Protein AF-A0A0F2C6H3-F1 (afdb_monomer)

Solvent-accessible surface area (backbone atoms only — not comparable to full-atom values): 4871 Å² total; per-residue (Å²): 130,88,57,68,69,57,59,49,43,70,30,76,68,32,44,51,51,49,54,50,52,50,51,52,47,54,52,51,44,55,51,48,52,53,49,44,52,54,49,50,50,54,62,71,74,51,83,62,80,49,71,70,50,42,52,48,50,53,54,52,51,53,49,44,53,50,48,51,53,52,42,54,51,46,52,52,50,49,52,53,55,50,58,62,76,75,109

pLDDT: mean 74.67, std 10.34, range [40.81, 87.31]

Radius of gyration: 19.32 Å; Cα contacts (8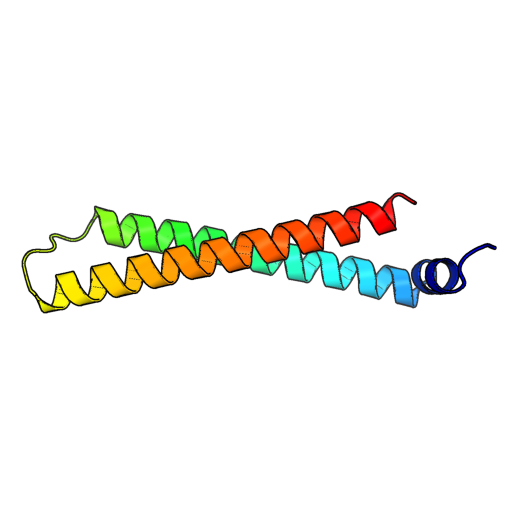 Å, |Δi|>4): 32; chains: 1; bounding box: 45×15×57 Å

Sequence (87 aa):
MYSFTQAEAFSPDGLSAWFSARQEIDAAIGALESAGVALMRLVDDSDWQSDGVRALHEQLRQFQSRAGVELGSLQARESEVEAVGVA

Mean predicted aligned error: 10.37 Å

Secondary structure (DSSP, 8-state):
---HHHHHHTSHHHHHHHHHHHHHHHHHHHHHHHHHHHHHHHHHHS---SHHHHHHHHHHHHHHHHHHHHHHHHHHHHHHHHHHHT-

Nearest PDB structures (foldseek):
  6dma-assembly4_G  TM=9.253E-01  e=1.355E+00  synthetic construct
  2gl2-assembly2_B  TM=6.890E-01  e=3.335E+00  Fusobacterium nucleatum
  2gl2-assembly1_A  TM=6.890E-01  e=3.542E+00  Fusobacterium nucleatum
  6dkm-assembly1_B  TM=6.661E-01  e=6.459E+00  synthetic construct
  4bay-assembly1_A  TM=7.659E-01  e=9.835E+00  Homo sapiens

Foldseek 3Di:
DPDVVLVCCPDPVNVVVLVVLLVVLVVLLVVLVVLLVVLVCVLPVDPCPDPVSVVVSVVSVVVSVVSVVVNVVSVVVNVVSVVSVVD

Structure (mmCIF, N/CA/C/O backbone):
data_AF-A0A0F2C6H3-F1
#
_entry.id   AF-A0A0F2C6H3-F1
#
loop_
_atom_site.group_PDB
_atom_site.id
_atom_site.type_symbol
_atom_site.label_atom_id
_atom_site.label_alt_id
_atom_site.label_comp_id
_atom_site.label_asym_id
_atom_site.label_entity_id
_atom_site.label_seq_id
_atom_site.pdbx_PDB_ins_code
_atom_site.Cartn_x
_atom_site.Cartn_y
_atom_site.Cartn_z
_atom_site.occupancy
_atom_site.B_iso_or_equiv
_atom_site.auth_seq_id
_atom_site.auth_comp_id
_atom_site.auth_asym_id
_atom_site.auth_atom_id
_atom_site.pdbx_PDB_model_num
ATOM 1 N N . MET A 1 1 ? 11.724 -2.108 -36.881 1.00 40.81 1 MET A N 1
ATOM 2 C CA . MET A 1 1 ? 12.406 -0.886 -36.408 1.00 40.81 1 MET A CA 1
ATOM 3 C C . MET A 1 1 ? 12.784 -1.141 -34.964 1.00 40.81 1 MET A C 1
ATOM 5 O O . MET A 1 1 ? 11.880 -1.380 -34.178 1.00 40.81 1 MET A O 1
ATOM 9 N N . TYR A 1 2 ? 14.079 -1.201 -34.643 1.00 45.16 2 TYR A N 1
ATOM 10 C CA . TYR A 1 2 ? 14.526 -1.258 -33.248 1.00 45.16 2 TYR A CA 1
ATOM 11 C C . TYR A 1 2 ? 14.112 0.046 -32.562 1.00 45.16 2 TYR A C 1
ATOM 13 O O . TYR A 1 2 ? 14.339 1.127 -33.107 1.00 45.16 2 TYR A O 1
ATOM 21 N N . SER A 1 3 ? 13.404 -0.074 -31.441 1.00 46.25 3 SER A N 1
ATOM 22 C CA . SER A 1 3 ? 12.767 1.054 -30.770 1.00 46.25 3 SER A CA 1
ATOM 23 C C . SER A 1 3 ? 13.815 1.867 -30.017 1.00 46.25 3 SER A C 1
ATOM 25 O O . SER A 1 3 ? 14.502 1.339 -29.148 1.00 46.25 3 SER A O 1
ATOM 27 N N . PHE A 1 4 ? 13.936 3.156 -30.335 1.00 53.25 4 PHE A N 1
ATOM 28 C CA . PHE A 1 4 ? 14.851 4.084 -29.658 1.00 53.25 4 PHE A CA 1
ATOM 29 C C . PHE A 1 4 ? 14.616 4.144 -28.138 1.00 53.25 4 PHE A C 1
ATOM 31 O O . PHE A 1 4 ? 15.566 4.308 -27.381 1.00 53.25 4 PHE A O 1
ATOM 38 N N . THR A 1 5 ? 13.385 3.886 -27.687 1.00 56.16 5 THR A N 1
ATOM 39 C CA . THR A 1 5 ? 13.035 3.748 -26.264 1.00 56.16 5 THR A CA 1
ATOM 40 C C . THR A 1 5 ? 13.711 2.562 -25.574 1.00 56.16 5 THR A C 1
ATOM 42 O O . THR A 1 5 ? 14.014 2.636 -24.390 1.00 56.16 5 THR A O 1
ATOM 45 N N . GLN A 1 6 ? 13.992 1.479 -26.301 1.00 53.53 6 GLN A N 1
ATOM 46 C CA . GLN A 1 6 ? 14.687 0.312 -25.755 1.00 53.53 6 GLN A CA 1
ATOM 47 C C . GLN A 1 6 ? 16.191 0.603 -25.614 1.00 53.53 6 GLN A C 1
ATOM 49 O O . GLN A 1 6 ? 16.806 0.235 -24.621 1.00 53.53 6 GLN A O 1
ATOM 54 N N . ALA A 1 7 ? 16.771 1.361 -26.552 1.00 54.38 7 ALA A N 1
ATOM 55 C CA . ALA A 1 7 ? 18.160 1.816 -26.461 1.00 54.38 7 ALA A CA 1
ATOM 56 C C . ALA A 1 7 ? 18.394 2.820 -25.311 1.00 54.38 7 ALA A C 1
ATOM 58 O O . ALA A 1 7 ? 19.445 2.771 -24.676 1.00 54.38 7 ALA A O 1
ATOM 59 N N . GLU A 1 8 ? 17.422 3.690 -25.005 1.00 58.59 8 GLU A N 1
ATOM 60 C CA . GLU A 1 8 ? 17.459 4.558 -23.814 1.00 58.59 8 GLU A CA 1
ATOM 61 C C . GLU A 1 8 ? 17.279 3.771 -22.508 1.00 58.59 8 GLU A C 1
ATOM 63 O O . GLU A 1 8 ? 17.987 4.045 -21.537 1.00 58.59 8 GLU A O 1
ATOM 68 N N . ALA A 1 9 ? 16.404 2.760 -22.485 1.00 56.53 9 ALA A N 1
ATOM 69 C CA . ALA A 1 9 ? 16.203 1.895 -21.319 1.00 56.53 9 ALA A CA 1
ATOM 70 C C . ALA A 1 9 ? 17.462 1.084 -20.950 1.00 56.53 9 ALA A C 1
ATOM 72 O O . ALA A 1 9 ? 17.742 0.899 -19.769 1.00 56.53 9 ALA A O 1
ATOM 73 N N . PHE A 1 10 ? 18.257 0.664 -21.943 1.00 61.59 10 PHE A N 1
ATOM 74 C CA . PHE A 1 10 ? 19.541 -0.027 -21.744 1.00 61.59 10 PHE A CA 1
ATOM 75 C C . PHE A 1 10 ? 20.746 0.908 -21.560 1.00 61.59 10 PHE A C 1
ATOM 77 O O . PHE A 1 10 ? 21.882 0.437 -21.442 1.00 61.59 10 PHE A O 1
ATOM 84 N N . SER A 1 11 ? 20.538 2.227 -21.518 1.00 70.88 11 SER A N 1
ATOM 85 C CA . SER A 1 11 ? 21.589 3.133 -21.057 1.00 70.88 11 SER A CA 1
ATOM 86 C C . SER A 1 11 ? 21.887 2.874 -19.568 1.00 70.88 11 SER A C 1
ATOM 88 O O . SER A 1 11 ? 20.998 2.444 -18.832 1.00 70.88 11 SER A O 1
ATOM 90 N N . PRO A 1 12 ? 23.113 3.134 -19.082 1.00 67.75 12 PRO A N 1
ATOM 91 C CA . PRO A 1 12 ? 23.439 2.982 -17.661 1.00 67.75 12 PRO A CA 1
ATOM 92 C C . PRO A 1 12 ? 22.490 3.768 -16.743 1.00 67.75 12 PRO A C 1
ATOM 94 O O . PRO A 1 12 ? 22.100 3.273 -15.685 1.00 67.75 12 PRO A O 1
ATOM 97 N N . ASP A 1 13 ? 22.070 4.956 -17.183 1.00 74.62 13 ASP A N 1
ATOM 98 C CA . ASP A 1 13 ? 21.122 5.805 -16.462 1.00 74.62 13 ASP A CA 1
ATOM 99 C C . ASP A 1 13 ? 19.694 5.234 -16.513 1.00 74.62 13 ASP A C 1
ATOM 101 O O . ASP A 1 13 ? 18.996 5.235 -15.500 1.00 74.62 13 ASP A O 1
ATOM 105 N N . GLY A 1 14 ? 19.281 4.672 -17.655 1.00 71.81 14 GLY A N 1
ATOM 106 C CA . GLY A 1 14 ? 17.996 3.984 -17.823 1.00 71.81 14 GLY A CA 1
ATOM 107 C C . GLY A 1 14 ? 17.877 2.723 -16.964 1.00 71.81 14 GLY A C 1
ATOM 108 O O . GLY A 1 14 ? 16.865 2.529 -16.293 1.00 71.81 14 GLY A O 1
ATOM 109 N N . LEU A 1 15 ? 18.940 1.918 -16.894 1.00 71.88 15 LEU A N 1
ATOM 110 C CA . LEU A 1 15 ? 19.014 0.741 -16.025 1.00 71.88 15 LEU A CA 1
ATOM 111 C C . LEU A 1 15 ? 18.992 1.129 -14.542 1.00 71.88 15 LEU A C 1
ATOM 113 O O . LEU A 1 15 ? 18.294 0.497 -13.753 1.00 71.88 15 LEU A O 1
ATOM 117 N N . SER A 1 16 ? 19.716 2.183 -14.155 1.00 77.50 16 SER A N 1
ATOM 118 C CA . SER A 1 16 ? 19.706 2.700 -12.781 1.00 77.50 16 SER A CA 1
ATOM 119 C C . SER A 1 16 ? 18.319 3.212 -12.372 1.00 77.50 16 SER A C 1
ATOM 121 O O . SER A 1 16 ? 17.818 2.877 -11.295 1.00 77.50 16 SER A O 1
ATOM 123 N N . ALA A 1 17 ? 17.657 3.967 -13.255 1.00 77.38 17 ALA A N 1
ATOM 124 C CA . ALA A 1 17 ? 16.289 4.431 -13.048 1.00 77.38 17 ALA A CA 1
ATOM 125 C C . ALA A 1 17 ? 15.296 3.261 -12.946 1.00 77.38 17 ALA A C 1
ATOM 127 O O . ALA A 1 17 ? 14.417 3.284 -12.088 1.00 77.38 17 ALA A O 1
ATOM 128 N N . TRP A 1 18 ? 15.467 2.214 -13.758 1.00 75.44 18 TRP A N 1
ATOM 129 C CA . TRP A 1 18 ? 14.650 0.999 -13.711 1.00 75.44 18 TRP A CA 1
ATOM 130 C C . TRP A 1 18 ? 14.806 0.239 -12.387 1.00 75.44 18 TRP A C 1
ATOM 132 O O . TRP A 1 18 ? 13.808 -0.091 -11.747 1.00 75.44 18 TRP A O 1
ATOM 142 N N . PHE A 1 19 ? 16.042 0.021 -11.925 1.00 76.88 19 PHE A N 1
ATOM 143 C CA . PHE A 1 19 ? 16.300 -0.618 -10.629 1.00 76.88 19 PHE A CA 1
ATOM 144 C C . PHE A 1 19 ? 15.739 0.200 -9.462 1.00 76.88 19 PHE A C 1
ATOM 146 O O . PHE A 1 19 ? 15.175 -0.372 -8.530 1.00 76.88 19 PHE A O 1
ATOM 153 N N . SER A 1 20 ? 15.865 1.528 -9.529 1.00 82.38 20 SER A N 1
ATOM 154 C CA . SER A 1 20 ? 15.336 2.435 -8.505 1.00 82.38 20 SER A CA 1
ATOM 155 C C . SER A 1 20 ? 13.807 2.387 -8.469 1.00 82.38 20 SER A C 1
ATOM 157 O O . SER A 1 20 ? 13.226 2.202 -7.404 1.00 82.38 20 SER A O 1
ATOM 159 N N . ALA A 1 21 ? 13.155 2.445 -9.634 1.00 78.19 21 ALA A N 1
ATOM 160 C CA . ALA A 1 21 ? 11.704 2.329 -9.745 1.00 78.19 21 ALA A CA 1
ATOM 161 C C . ALA A 1 21 ? 11.193 0.986 -9.203 1.00 78.19 21 ALA A C 1
ATOM 163 O O . ALA A 1 21 ? 10.215 0.959 -8.459 1.00 78.19 21 ALA A O 1
ATOM 164 N N . ARG A 1 22 ? 11.874 -0.124 -9.519 1.00 80.12 22 ARG A N 1
ATOM 165 C CA . ARG A 1 22 ? 11.526 -1.441 -8.974 1.00 80.12 22 ARG A CA 1
ATOM 166 C C . ARG A 1 22 ? 11.634 -1.474 -7.449 1.00 80.12 22 ARG A C 1
ATOM 168 O O . ARG A 1 22 ? 10.698 -1.898 -6.785 1.00 80.12 22 ARG A O 1
ATOM 175 N N . GLN A 1 23 ? 12.738 -0.977 -6.893 1.00 83.44 23 GLN A N 1
ATOM 176 C CA . GLN A 1 23 ? 12.938 -0.942 -5.444 1.00 83.44 23 GLN A CA 1
ATOM 177 C C . GLN A 1 23 ? 11.874 -0.096 -4.728 1.00 83.44 23 GLN A C 1
ATOM 179 O O . GLN A 1 23 ? 11.400 -0.480 -3.659 1.00 83.44 23 GLN A O 1
ATOM 184 N N . GLU A 1 24 ? 11.497 1.050 -5.295 1.00 85.88 24 GLU A N 1
ATOM 185 C CA . GLU A 1 24 ? 10.447 1.905 -4.735 1.00 85.88 24 GLU A CA 1
ATOM 186 C C . GLU A 1 24 ? 9.071 1.228 -4.774 1.00 85.88 24 GLU A C 1
ATOM 188 O O . GLU A 1 24 ? 8.320 1.318 -3.800 1.00 85.88 24 GLU A O 1
ATOM 193 N N . ILE A 1 25 ? 8.757 0.511 -5.860 1.00 77.25 25 ILE A N 1
ATOM 194 C CA . ILE A 1 25 ? 7.517 -0.264 -5.987 1.00 77.25 25 ILE A CA 1
ATOM 195 C C . ILE A 1 25 ? 7.480 -1.395 -4.950 1.00 77.25 25 ILE A C 1
ATOM 197 O O . ILE A 1 25 ? 6.497 -1.493 -4.213 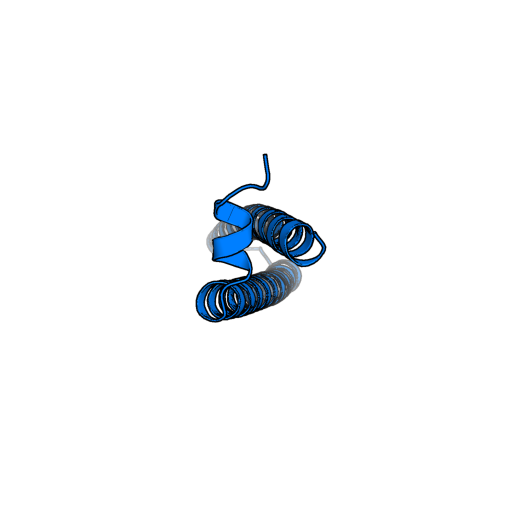1.00 77.25 25 ILE A O 1
ATOM 201 N N . ASP A 1 26 ? 8.555 -2.175 -4.811 1.00 79.31 26 ASP A N 1
ATOM 202 C CA . ASP A 1 26 ? 8.655 -3.260 -3.823 1.00 79.31 26 ASP A CA 1
ATOM 203 C C . ASP A 1 26 ? 8.486 -2.728 -2.390 1.00 79.31 26 ASP A C 1
ATOM 205 O O . ASP A 1 26 ? 7.762 -3.297 -1.566 1.00 79.31 26 ASP A O 1
ATOM 209 N N . ALA A 1 27 ? 9.125 -1.594 -2.085 1.00 87.12 27 ALA A N 1
ATOM 210 C CA . ALA A 1 27 ? 9.014 -0.945 -0.784 1.00 87.12 27 ALA A CA 1
ATOM 211 C C . ALA A 1 27 ? 7.581 -0.460 -0.505 1.00 87.12 27 ALA A C 1
ATOM 213 O O . ALA A 1 27 ? 7.079 -0.62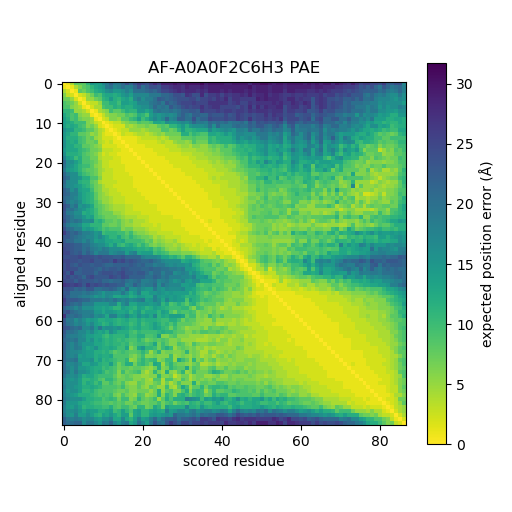1 0.612 1.00 87.12 27 ALA A O 1
ATOM 214 N N . ALA A 1 28 ? 6.909 0.109 -1.508 1.00 80.06 28 ALA A N 1
ATOM 215 C CA . ALA A 1 28 ? 5.526 0.552 -1.392 1.00 80.06 28 ALA A CA 1
ATOM 216 C C . ALA A 1 28 ? 4.560 -0.628 -1.193 1.00 80.06 28 ALA A C 1
ATOM 218 O O . ALA A 1 28 ? 3.687 -0.558 -0.324 1.00 80.06 28 ALA A O 1
ATOM 219 N N . ILE A 1 29 ? 4.755 -1.728 -1.928 1.00 82.06 29 ILE A N 1
ATOM 220 C CA . ILE A 1 29 ? 4.003 -2.980 -1.768 1.00 82.06 29 ILE A CA 1
ATOM 221 C C . ILE A 1 29 ? 4.146 -3.501 -0.334 1.00 82.06 29 ILE A C 1
ATOM 223 O O . ILE A 1 29 ? 3.142 -3.657 0.365 1.00 82.06 29 ILE A O 1
ATOM 227 N N . GLY A 1 30 ? 5.379 -3.673 0.152 1.00 85.06 30 GLY A N 1
ATOM 228 C CA . GLY A 1 30 ? 5.626 -4.177 1.505 1.00 85.06 30 GLY A CA 1
ATOM 229 C C . GLY A 1 30 ? 5.037 -3.282 2.604 1.00 85.06 30 GLY A C 1
ATOM 230 O O . GLY A 1 30 ? 4.515 -3.776 3.608 1.00 85.06 30 GLY A O 1
ATOM 231 N N . ALA A 1 31 ? 5.059 -1.959 2.415 1.00 87.31 31 ALA A N 1
ATOM 232 C CA . ALA A 1 31 ? 4.434 -1.019 3.342 1.00 87.31 31 ALA A CA 1
ATOM 233 C C . ALA A 1 31 ? 2.902 -1.166 3.377 1.00 87.31 31 ALA A C 1
ATOM 235 O O . ALA A 1 31 ? 2.313 -1.175 4.463 1.00 87.31 31 ALA A O 1
ATOM 236 N N . LEU A 1 32 ? 2.258 -1.315 2.214 1.00 77.25 32 LEU A N 1
ATOM 237 C CA . LEU A 1 32 ? 0.808 -1.502 2.115 1.00 77.25 32 LEU A CA 1
ATOM 238 C C . LEU A 1 32 ? 0.357 -2.849 2.687 1.00 77.25 32 LEU A C 1
ATOM 240 O O . LEU A 1 32 ? -0.646 -2.894 3.399 1.00 77.25 32 LEU A O 1
ATOM 244 N N . GLU A 1 33 ? 1.101 -3.927 2.443 1.00 85.25 33 GLU A N 1
ATOM 245 C CA . GLU A 1 33 ? 0.811 -5.245 3.018 1.00 85.25 33 GLU A CA 1
ATOM 246 C C . GLU A 1 33 ? 0.910 -5.226 4.548 1.00 85.25 33 GLU A C 1
ATOM 248 O O . GLU A 1 33 ? -0.010 -5.667 5.241 1.00 85.25 33 GLU A O 1
ATOM 253 N N . SER A 1 34 ? 1.986 -4.646 5.090 1.00 86.81 34 SER A N 1
ATOM 254 C CA . SER A 1 34 ? 2.181 -4.502 6.537 1.00 86.81 34 SER A CA 1
ATOM 255 C C . SER A 1 34 ? 1.062 -3.678 7.185 1.00 86.81 34 SER A C 1
ATOM 257 O O . SER A 1 34 ? 0.482 -4.084 8.198 1.00 86.81 34 SER A O 1
ATOM 259 N N . ALA A 1 35 ? 0.691 -2.555 6.561 1.00 78.62 35 ALA A N 1
ATOM 260 C CA . ALA A 1 35 ? -0.435 -1.742 7.004 1.00 78.62 35 ALA A CA 1
ATOM 261 C C . ALA A 1 35 ? -1.755 -2.529 6.948 1.00 78.62 35 ALA A C 1
ATOM 263 O O . ALA A 1 35 ? -2.521 -2.506 7.909 1.00 78.62 35 ALA A O 1
ATOM 264 N N . GLY A 1 36 ? -2.005 -3.278 5.871 1.00 76.88 36 GLY A N 1
ATOM 265 C CA . GLY A 1 36 ? -3.188 -4.125 5.722 1.00 76.88 36 GLY A CA 1
ATOM 266 C C . GLY A 1 36 ? -3.309 -5.180 6.823 1.00 76.88 36 GLY A C 1
ATOM 267 O O . GLY A 1 36 ? -4.384 -5.342 7.402 1.00 76.88 36 GLY A O 1
ATOM 268 N N . VAL A 1 37 ? -2.206 -5.847 7.171 1.00 83.56 37 VAL A N 1
ATOM 269 C CA . VAL A 1 37 ? -2.158 -6.820 8.276 1.00 83.56 37 VAL A CA 1
ATOM 270 C C . VAL A 1 37 ? -2.445 -6.151 9.621 1.00 83.56 37 VAL A C 1
ATOM 272 O O . VAL A 1 37 ? -3.216 -6.685 10.420 1.00 83.56 37 VAL A O 1
ATOM 275 N N . ALA A 1 38 ? -1.858 -4.981 9.884 1.00 79.06 38 ALA A N 1
ATOM 276 C CA . ALA A 1 38 ? -2.095 -4.242 11.123 1.00 79.06 38 ALA A CA 1
ATOM 277 C C . ALA A 1 38 ? -3.565 -3.815 11.266 1.00 79.06 38 ALA A C 1
ATOM 279 O O . ALA A 1 38 ? -4.146 -3.926 12.345 1.00 79.06 38 ALA A O 1
ATOM 280 N N . LEU A 1 39 ? -4.181 -3.379 10.166 1.00 76.56 39 LEU A N 1
ATOM 281 C CA . LEU A 1 39 ? -5.591 -3.001 10.124 1.00 76.56 39 LEU A CA 1
ATOM 282 C C . LEU A 1 39 ? -6.511 -4.202 10.317 1.00 76.56 39 LEU A C 1
ATOM 284 O O . LEU A 1 39 ? -7.465 -4.098 11.079 1.00 76.56 39 LEU A O 1
ATOM 288 N N . MET A 1 40 ? -6.217 -5.337 9.678 1.00 78.88 40 MET A N 1
ATOM 289 C CA . MET A 1 40 ? -6.991 -6.569 9.850 1.00 78.88 40 MET A CA 1
ATOM 290 C C . MET A 1 40 ? -6.961 -7.043 11.308 1.00 78.88 40 MET A C 1
ATOM 292 O O . MET A 1 40 ? -8.005 -7.348 11.870 1.00 78.88 40 MET A O 1
ATOM 296 N N . ARG A 1 41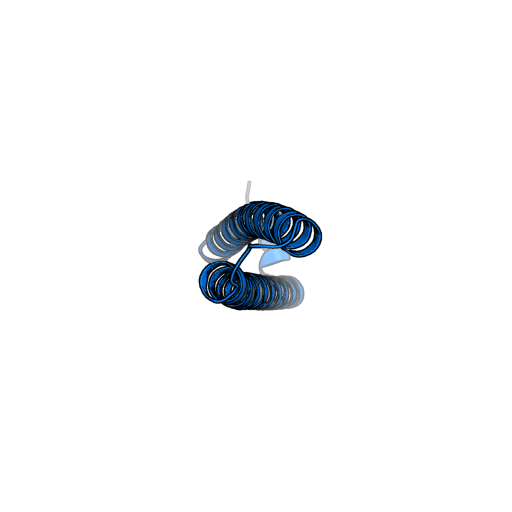 ? -5.791 -6.998 11.960 1.00 79.75 41 ARG A N 1
ATOM 297 C CA . ARG A 1 41 ? -5.681 -7.285 13.400 1.00 79.75 41 ARG A CA 1
ATOM 298 C C . ARG A 1 41 ? -6.515 -6.336 14.249 1.00 79.75 41 ARG A C 1
ATOM 300 O O . ARG A 1 41 ? -7.230 -6.783 15.132 1.00 79.75 41 ARG A O 1
ATOM 307 N N . LEU A 1 42 ? -6.464 -5.036 13.963 1.00 75.56 42 LEU A N 1
ATOM 308 C CA . LEU A 1 42 ? -7.264 -4.053 14.691 1.00 75.56 42 LEU A CA 1
ATOM 309 C C . LEU A 1 42 ? -8.771 -4.289 14.497 1.00 75.56 42 LEU A C 1
ATOM 311 O O . LEU A 1 42 ? -9.531 -4.132 15.452 1.00 75.56 42 LEU A O 1
ATOM 315 N N . VAL A 1 43 ? -9.179 -4.675 13.279 1.00 76.56 43 VAL A N 1
ATOM 316 C CA . VAL A 1 43 ? -10.545 -5.088 12.916 1.00 76.56 43 VAL A CA 1
ATOM 317 C C . VAL A 1 43 ? -11.009 -6.287 13.753 1.00 76.56 43 VAL A C 1
ATOM 319 O O . VAL A 1 43 ? -12.122 -6.262 14.274 1.00 76.56 43 VAL A O 1
ATOM 322 N N . ASP A 1 44 ? -10.165 -7.303 13.908 1.00 76.88 44 ASP A N 1
ATOM 323 C CA . ASP A 1 44 ? -10.519 -8.537 14.616 1.00 76.88 44 ASP 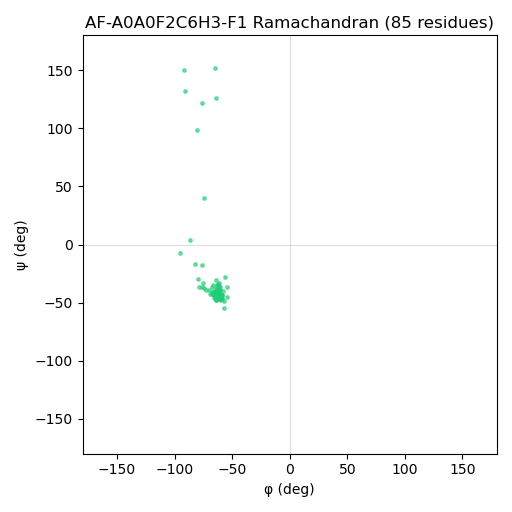A CA 1
ATOM 324 C C . ASP A 1 44 ? -10.463 -8.397 16.149 1.00 76.88 44 ASP A C 1
ATOM 326 O O . ASP A 1 44 ? -11.313 -8.952 16.844 1.00 76.88 44 ASP A O 1
ATOM 330 N N . ASP A 1 45 ? -9.502 -7.636 16.683 1.00 76.06 45 ASP A N 1
ATOM 331 C CA . ASP A 1 45 ? -9.244 -7.552 18.129 1.00 76.06 45 ASP A CA 1
ATOM 332 C C . ASP A 1 45 ? -10.178 -6.581 18.877 1.00 76.06 45 ASP A C 1
ATOM 334 O O . ASP A 1 45 ? -10.253 -6.619 20.110 1.00 76.06 45 ASP A O 1
ATOM 338 N N . SER A 1 46 ? -10.879 -5.680 18.180 1.00 69.69 46 SER A N 1
ATOM 339 C CA . SER A 1 46 ? -11.683 -4.650 18.854 1.00 69.69 46 SER A CA 1
ATOM 340 C C . SER A 1 46 ? -13.128 -5.098 19.093 1.00 69.69 46 SER A C 1
ATOM 342 O O . SER A 1 46 ? -13.830 -5.534 18.184 1.00 69.69 46 SER A O 1
ATOM 344 N N . ASP A 1 47 ? -13.624 -4.902 20.316 1.00 68.56 47 ASP A N 1
ATOM 345 C CA . ASP A 1 47 ? -15.030 -5.134 20.656 1.00 68.56 47 ASP A CA 1
ATOM 346 C C . ASP A 1 47 ? -15.875 -3.921 20.198 1.00 68.56 47 ASP A C 1
ATOM 348 O O . ASP A 1 47 ? -15.899 -2.859 20.831 1.00 68.56 47 ASP A O 1
ATOM 352 N N . TRP A 1 48 ? -16.522 -4.042 19.032 1.00 73.38 48 TRP A N 1
ATOM 353 C CA . TRP A 1 48 ? -17.181 -2.953 18.281 1.00 73.38 48 TRP A CA 1
ATOM 354 C C . TRP A 1 48 ? -18.521 -2.470 18.868 1.00 73.38 48 TRP A C 1
ATOM 356 O O . TRP A 1 48 ? -19.492 -2.201 18.151 1.00 73.38 48 TRP A O 1
ATOM 366 N N . GLN A 1 49 ? -18.615 -2.362 20.189 1.00 72.12 49 GLN A N 1
ATOM 367 C CA . GLN A 1 49 ? -19.898 -2.158 20.861 1.00 72.12 49 GLN A CA 1
ATOM 368 C C . GLN A 1 49 ? -20.389 -0.709 20.819 1.00 72.12 49 GLN A C 1
ATOM 370 O O . GLN A 1 49 ? -21.599 -0.485 20.768 1.00 72.12 49 GLN A O 1
ATOM 375 N N . SER A 1 50 ? -19.493 0.281 20.767 1.00 79.38 50 SER A N 1
ATOM 376 C CA . SER A 1 50 ? -19.886 1.696 20.692 1.00 79.38 50 SER A CA 1
ATOM 377 C C . SER A 1 50 ? -20.005 2.197 19.250 1.00 79.38 50 SER A C 1
ATOM 379 O O . SER A 1 50 ? -19.290 1.744 18.355 1.00 79.38 50 SER A O 1
ATOM 381 N N . ASP A 1 51 ? -20.892 3.169 19.024 1.00 74.31 51 ASP A N 1
ATOM 382 C CA . ASP A 1 51 ? -21.126 3.738 17.690 1.00 74.31 51 ASP A CA 1
ATOM 383 C C . ASP A 1 51 ? -19.870 4.411 17.110 1.00 74.31 51 ASP A C 1
ATOM 385 O O . ASP A 1 51 ? -19.599 4.285 15.918 1.00 74.31 51 ASP A O 1
ATOM 389 N N . GLY A 1 52 ? -19.054 5.063 17.948 1.00 73.44 52 GLY A N 1
ATOM 390 C CA . GLY A 1 52 ? -17.790 5.674 17.517 1.00 73.44 52 GLY A CA 1
ATOM 391 C C . GLY A 1 52 ? -16.745 4.642 17.086 1.00 73.44 52 GLY A C 1
ATOM 392 O O . GLY A 1 52 ? -16.030 4.848 16.108 1.00 73.44 52 GLY A O 1
ATOM 393 N N . VAL A 1 53 ? -16.699 3.498 17.769 1.00 73.81 53 VAL A N 1
ATOM 394 C CA . VAL A 1 53 ? -15.779 2.402 17.444 1.00 73.81 53 VAL A CA 1
ATOM 395 C C . VAL A 1 53 ? -16.281 1.683 16.180 1.00 73.81 53 VAL A C 1
ATOM 397 O O . VAL A 1 53 ? -15.490 1.433 15.277 1.00 73.81 53 VAL A O 1
ATOM 400 N N . ARG A 1 54 ? -17.600 1.512 15.990 1.00 79.12 54 ARG A N 1
ATOM 401 C CA . ARG A 1 54 ? -18.190 1.061 14.708 1.00 79.12 54 ARG A CA 1
ATOM 402 C C . ARG A 1 54 ? -17.915 2.004 13.530 1.00 79.12 54 ARG A C 1
ATOM 404 O O . ARG A 1 54 ? -17.646 1.528 12.430 1.00 79.12 54 ARG A O 1
ATOM 411 N N . ALA A 1 55 ? -17.950 3.319 13.738 1.00 82.50 55 ALA A N 1
ATOM 412 C CA . ALA A 1 55 ? -17.595 4.286 12.699 1.00 82.50 55 ALA A CA 1
ATOM 413 C C . ALA A 1 55 ? -16.110 4.184 12.313 1.00 82.50 55 ALA A C 1
ATOM 415 O O . ALA A 1 55 ? -15.776 4.211 11.129 1.00 82.50 55 ALA A O 1
ATOM 416 N N . LEU A 1 56 ? -15.226 4.001 13.300 1.00 78.69 56 LEU A N 1
ATOM 417 C CA . LEU A 1 56 ? -13.806 3.750 13.060 1.00 78.69 56 LEU A CA 1
ATOM 418 C C . LEU A 1 56 ? -13.590 2.449 12.273 1.00 78.69 56 LEU A C 1
ATOM 420 O O . LEU A 1 56 ? -12.857 2.458 11.291 1.00 78.69 56 LEU A O 1
ATOM 424 N N . HIS A 1 57 ? -14.263 1.359 12.644 1.00 79.25 57 HIS A N 1
ATOM 425 C CA . HIS A 1 57 ? -14.206 0.084 11.921 1.00 79.25 57 HIS A CA 1
ATOM 426 C C . HIS A 1 57 ? -14.546 0.224 10.437 1.00 79.25 57 HIS A C 1
ATOM 428 O O . HIS A 1 57 ? -13.839 -0.303 9.580 1.00 79.25 57 HIS A O 1
ATOM 434 N N . GLU A 1 58 ? -15.606 0.968 10.125 1.00 84.81 58 GLU A N 1
ATOM 435 C CA . GLU A 1 58 ? -16.014 1.210 8.744 1.00 84.81 58 GLU A CA 1
ATOM 436 C C . GLU A 1 58 ? -14.956 2.021 7.977 1.00 84.81 58 GLU A C 1
ATOM 438 O O . GLU A 1 58 ? -14.608 1.678 6.848 1.00 84.81 58 GLU A O 1
ATOM 443 N N . GLN A 1 59 ? -14.361 3.040 8.607 1.00 85.75 59 GLN A N 1
ATOM 444 C CA . GLN A 1 59 ? -13.250 3.792 8.011 1.00 85.75 59 GLN A CA 1
ATOM 445 C C . GLN A 1 59 ? -12.012 2.914 7.774 1.00 85.75 59 GLN A C 1
ATOM 447 O O . GLN A 1 59 ? -11.384 3.014 6.719 1.00 85.75 59 GLN A O 1
ATOM 452 N N . LEU A 1 60 ? -11.678 2.021 8.711 1.00 80.56 60 LEU A N 1
ATOM 453 C CA . LEU A 1 60 ? -10.557 1.086 8.573 1.00 80.56 60 LEU A CA 1
ATOM 454 C C . LEU A 1 60 ? -10.794 0.098 7.423 1.00 80.56 60 LEU A C 1
ATOM 456 O O . LEU A 1 60 ? -9.884 -0.129 6.627 1.00 80.56 60 LEU A O 1
ATOM 460 N N . ARG A 1 61 ? -12.018 -0.426 7.268 1.00 82.75 61 ARG A N 1
ATOM 461 C CA . ARG A 1 61 ? -12.390 -1.287 6.131 1.00 82.75 61 ARG A CA 1
ATOM 462 C C . ARG A 1 61 ? -12.298 -0.561 4.794 1.00 82.75 61 ARG A C 1
ATOM 464 O O . ARG A 1 61 ? -11.750 -1.104 3.837 1.00 82.75 61 ARG A O 1
ATOM 471 N N . GLN A 1 62 ? -12.793 0.673 4.719 1.00 85.25 62 GLN A N 1
ATOM 472 C CA . GLN A 1 62 ? -12.689 1.485 3.504 1.00 85.25 62 GLN A CA 1
ATOM 473 C C . GLN A 1 62 ? -11.231 1.780 3.149 1.00 85.25 62 GLN A C 1
ATOM 475 O O . GLN A 1 62 ? -10.843 1.690 1.983 1.00 85.25 62 GLN A O 1
ATOM 480 N N . PHE A 1 63 ? -10.405 2.091 4.148 1.00 80.88 63 PHE A N 1
ATOM 481 C CA . PHE A 1 63 ? -8.979 2.301 3.942 1.00 80.88 63 PHE A CA 1
ATOM 482 C C . PHE A 1 63 ? -8.279 1.020 3.472 1.00 80.88 63 PHE A C 1
ATOM 484 O O . PHE A 1 63 ? -7.535 1.069 2.497 1.00 80.88 63 PHE A O 1
ATOM 491 N N . GLN A 1 64 ? -8.574 -0.133 4.080 1.00 78.62 64 GLN A N 1
ATOM 492 C CA . GLN A 1 64 ? -8.046 -1.431 3.653 1.00 78.62 64 GLN A CA 1
ATOM 493 C C . GLN A 1 64 ? -8.433 -1.754 2.202 1.00 78.62 64 GLN A C 1
ATOM 495 O O . GLN A 1 64 ? -7.589 -2.177 1.416 1.00 78.62 64 GLN A O 1
ATOM 500 N N . SER A 1 65 ? -9.688 -1.505 1.817 1.00 84.25 65 SER A N 1
ATOM 501 C CA . SER A 1 65 ? -10.141 -1.698 0.436 1.00 84.25 65 SER A CA 1
ATOM 502 C C . SER A 1 65 ? -9.377 -0.809 -0.546 1.00 84.25 65 SER A C 1
ATOM 504 O O . SER A 1 65 ? -8.979 -1.284 -1.606 1.00 84.25 65 SER A O 1
ATOM 506 N N . ARG A 1 66 ? -9.156 0.467 -0.209 1.00 84.19 66 ARG A N 1
ATOM 507 C CA . ARG A 1 66 ? -8.383 1.394 -1.050 1.00 84.19 66 ARG A CA 1
ATOM 508 C C . ARG A 1 66 ? -6.920 0.974 -1.150 1.00 84.19 66 ARG A C 1
ATOM 510 O O . ARG A 1 66 ? -6.382 0.951 -2.248 1.00 84.19 66 ARG A O 1
ATOM 517 N N . ALA A 1 67 ? -6.312 0.583 -0.032 1.00 78.88 67 ALA A N 1
ATOM 518 C CA . ALA A 1 67 ? -4.951 0.060 -0.002 1.00 78.88 67 ALA A CA 1
ATOM 519 C C . ALA A 1 67 ? -4.802 -1.183 -0.893 1.00 78.88 67 ALA A C 1
ATOM 521 O O . ALA A 1 67 ? -3.820 -1.289 -1.616 1.00 78.88 67 ALA A O 1
ATOM 522 N N . GLY A 1 68 ? -5.795 -2.080 -0.913 1.00 77.25 68 GLY A N 1
ATOM 523 C CA . GLY A 1 68 ? -5.807 -3.235 -1.815 1.00 77.25 68 GLY A CA 1
ATOM 524 C C . GLY A 1 68 ? -5.866 -2.85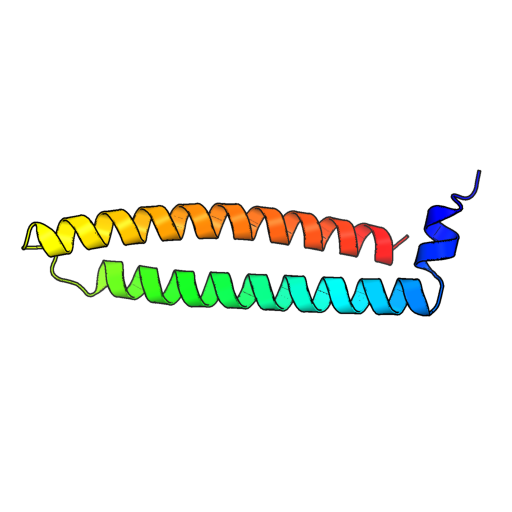8 -3.302 1.00 77.25 68 GLY A C 1
ATOM 525 O O . GLY A 1 68 ? -5.192 -3.483 -4.116 1.00 77.25 68 GLY A O 1
ATOM 526 N N . VAL A 1 69 ? -6.626 -1.819 -3.664 1.00 85.00 69 VAL A N 1
ATOM 527 C CA . VAL A 1 69 ? -6.660 -1.298 -5.045 1.00 85.00 69 VAL A CA 1
ATOM 528 C C . VAL A 1 69 ? -5.304 -0.715 -5.446 1.00 85.00 69 VAL A C 1
ATOM 530 O O . VAL A 1 69 ? -4.801 -1.030 -6.524 1.00 85.00 69 VAL A O 1
ATOM 533 N N . GLU A 1 70 ? -4.691 0.090 -4.577 1.00 79.62 70 GLU A N 1
ATOM 534 C CA . GLU A 1 70 ? -3.357 0.656 -4.821 1.00 79.62 70 GLU A CA 1
ATOM 535 C C . GLU A 1 70 ? -2.285 -0.437 -4.915 1.00 79.62 70 GLU A C 1
ATOM 537 O O . GLU A 1 70 ? -1.441 -0.398 -5.807 1.00 79.62 70 GLU A O 1
ATOM 542 N N . LEU A 1 71 ? -2.362 -1.461 -4.060 1.00 78.62 71 LEU A N 1
ATOM 543 C CA . LEU A 1 71 ? -1.469 -2.617 -4.100 1.00 78.62 71 LEU A CA 1
ATOM 544 C C . LEU A 1 71 ? -1.556 -3.347 -5.448 1.00 78.62 71 LEU A C 1
ATOM 546 O O . LEU A 1 71 ? -0.530 -3.613 -6.065 1.00 78.62 71 LEU A O 1
ATOM 550 N N . GLY A 1 72 ? -2.769 -3.609 -5.944 1.00 75.62 72 GLY A N 1
ATOM 551 C CA . GLY A 1 72 ? -2.960 -4.231 -7.257 1.00 75.62 72 GLY A CA 1
ATOM 552 C C . GLY A 1 72 ? -2.434 -3.369 -8.411 1.00 75.62 72 GLY A C 1
ATOM 553 O O . GLY A 1 72 ? -1.862 -3.893 -9.365 1.00 75.62 72 GLY A O 1
ATOM 554 N N . SER A 1 73 ? -2.573 -2.043 -8.313 1.00 83.31 73 SER A N 1
ATOM 555 C CA . SER A 1 73 ? -1.991 -1.101 -9.279 1.00 83.31 73 SER A CA 1
ATOM 556 C C . SER A 1 73 ? -0.460 -1.178 -9.284 1.00 83.31 73 SER A C 1
ATOM 558 O O . SER A 1 73 ? 0.149 -1.292 -10.348 1.00 83.31 73 SER A O 1
ATOM 560 N N . LEU A 1 74 ? 0.166 -1.190 -8.103 1.00 77.06 74 LEU A N 1
ATOM 561 C CA . LEU A 1 74 ? 1.617 -1.310 -7.956 1.00 77.06 74 LEU A CA 1
ATOM 562 C C . LEU A 1 74 ? 2.143 -2.656 -8.461 1.00 77.06 74 LEU A C 1
ATOM 564 O O . LEU A 1 74 ? 3.125 -2.666 -9.191 1.00 77.06 74 LEU A O 1
ATOM 568 N N . GLN A 1 75 ? 1.459 -3.765 -8.173 1.00 77.50 75 GLN A N 1
ATOM 569 C CA . GLN A 1 75 ? 1.805 -5.088 -8.709 1.00 77.50 75 GLN A CA 1
ATOM 570 C C . GLN A 1 75 ? 1.710 -5.132 -10.243 1.00 77.50 75 GLN A C 1
ATOM 572 O O . GLN A 1 75 ? 2.559 -5.720 -10.911 1.00 77.50 75 GLN A O 1
ATOM 577 N N . ALA A 1 76 ? 0.711 -4.465 -10.833 1.00 81.06 76 ALA A N 1
ATOM 578 C CA . ALA A 1 76 ? 0.636 -4.325 -12.285 1.00 81.06 76 ALA A CA 1
ATOM 579 C C . ALA A 1 76 ? 1.828 -3.519 -12.830 1.00 81.06 76 ALA A C 1
ATOM 581 O O . ALA A 1 76 ? 2.449 -3.930 -13.810 1.00 81.06 76 ALA A O 1
ATOM 582 N N . ARG A 1 77 ? 2.202 -2.414 -12.170 1.00 78.38 77 ARG A N 1
ATOM 583 C CA . ARG A 1 77 ? 3.398 -1.635 -12.535 1.00 78.38 77 ARG A CA 1
ATOM 584 C C . ARG A 1 77 ? 4.688 -2.446 -12.385 1.00 78.38 77 ARG A C 1
ATOM 586 O O . ARG A 1 77 ? 5.528 -2.368 -13.275 1.00 78.38 77 ARG A O 1
ATOM 593 N N . GLU A 1 78 ? 4.830 -3.246 -11.329 1.00 76.62 78 GLU A N 1
ATOM 594 C CA . GLU A 1 78 ? 5.958 -4.166 -11.141 1.00 76.62 78 GLU A CA 1
ATOM 595 C C . GLU A 1 78 ? 6.057 -5.138 -12.323 1.00 76.62 78 GLU A C 1
ATOM 597 O O . GLU A 1 78 ? 7.108 -5.237 -12.949 1.00 76.62 78 GLU A O 1
ATOM 602 N N . SER A 1 79 ? 4.943 -5.763 -12.720 1.00 77.50 79 SER A N 1
ATOM 603 C CA . SER A 1 79 ? 4.923 -6.701 -13.851 1.00 77.50 79 SER A CA 1
ATOM 604 C C . SER A 1 79 ? 5.306 -6.056 -15.193 1.00 77.50 79 SER A C 1
ATOM 606 O O . SER A 1 79 ? 5.950 -6.684 -16.034 1.00 77.50 79 SER A O 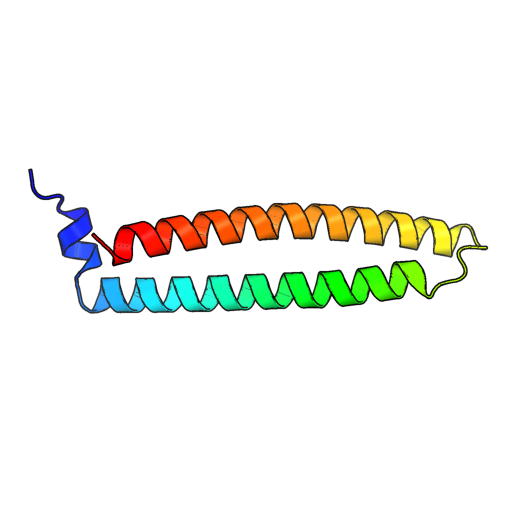1
ATOM 608 N N . GLU A 1 80 ? 4.954 -4.783 -15.401 1.00 77.38 80 GLU A N 1
ATOM 609 C CA . GLU A 1 80 ? 5.361 -4.018 -16.584 1.00 77.38 80 GLU A CA 1
ATOM 610 C C . GLU A 1 80 ? 6.864 -3.717 -16.564 1.00 77.38 80 GLU A C 1
ATOM 612 O O . GLU A 1 80 ? 7.541 -3.875 -17.580 1.00 77.38 80 GLU A O 1
ATOM 617 N N . VAL A 1 81 ? 7.395 -3.330 -15.400 1.00 76.00 81 VAL A N 1
ATOM 618 C CA . VAL A 1 81 ? 8.832 -3.129 -15.173 1.00 76.00 81 VAL A CA 1
ATOM 619 C C . VAL A 1 81 ? 9.591 -4.436 -15.434 1.00 76.00 81 VAL A C 1
ATOM 621 O O . VAL A 1 81 ? 10.590 -4.422 -16.155 1.00 76.00 81 VAL A O 1
ATOM 624 N N . GLU A 1 82 ? 9.092 -5.576 -14.953 1.00 74.75 82 GLU A N 1
ATOM 625 C CA . GLU A 1 82 ? 9.659 -6.903 -15.225 1.00 74.75 82 GLU A CA 1
ATOM 626 C C . GLU A 1 82 ? 9.664 -7.266 -16.708 1.00 74.75 82 GLU A C 1
ATOM 628 O O . GLU A 1 82 ? 10.690 -7.705 -17.230 1.00 74.75 82 GLU A O 1
ATOM 633 N N . ALA A 1 83 ? 8.549 -7.050 -17.407 1.00 74.94 83 ALA A N 1
ATOM 634 C CA . ALA A 1 83 ? 8.428 -7.371 -18.824 1.00 74.94 83 ALA A CA 1
ATOM 635 C C . ALA A 1 83 ? 9.419 -6.581 -19.699 1.00 74.94 83 ALA A C 1
ATOM 637 O O . ALA A 1 83 ? 9.911 -7.109 -20.695 1.00 74.94 83 ALA A O 1
ATOM 638 N N . VAL A 1 84 ? 9.738 -5.338 -19.319 1.00 67.94 84 VAL A N 1
ATOM 639 C CA . VAL A 1 84 ? 10.728 -4.495 -20.011 1.00 67.94 84 VAL A CA 1
ATOM 640 C C . VAL A 1 84 ? 12.167 -4.935 -19.708 1.00 67.94 84 VAL A C 1
ATOM 642 O O . VAL A 1 84 ? 13.018 -4.846 -20.585 1.00 67.94 84 VAL A O 1
ATOM 645 N N . GLY A 1 85 ? 12.450 -5.442 -18.503 1.00 59.44 85 GLY A N 1
ATOM 646 C CA . GLY A 1 85 ? 13.794 -5.894 -18.111 1.00 59.44 85 GLY A CA 1
ATOM 647 C C . GLY A 1 85 ? 14.223 -7.249 -18.697 1.00 59.44 85 GLY A C 1
ATOM 648 O O . GLY A 1 85 ? 15.413 -7.557 -18.708 1.00 59.44 85 GLY A O 1
ATOM 649 N N . VAL A 1 86 ? 13.277 -8.061 -19.183 1.00 55.09 86 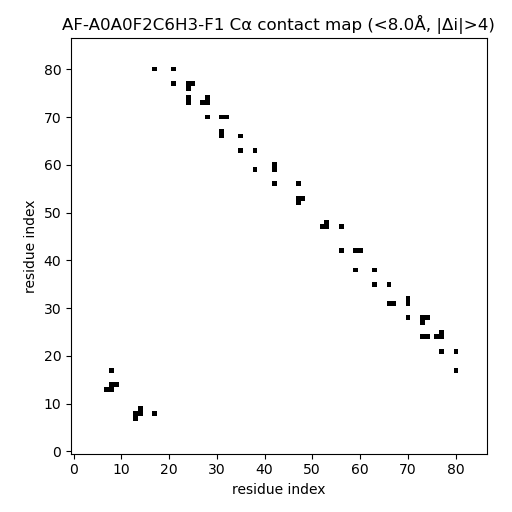VAL A N 1
ATOM 650 C CA . VAL A 1 86 ? 13.526 -9.395 -19.776 1.00 55.09 86 VAL A CA 1
ATOM 651 C C . VAL A 1 86 ? 13.651 -9.350 -21.316 1.00 55.09 86 VAL A C 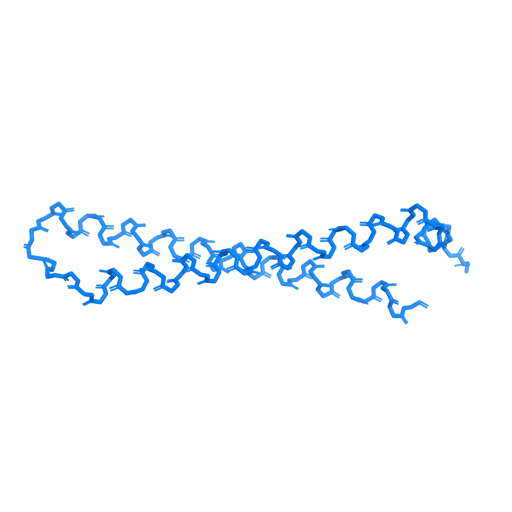1
ATOM 653 O O . VAL A 1 86 ? 14.013 -10.360 -21.922 1.00 55.09 86 VAL A O 1
ATOM 656 N N . ALA A 1 87 ? 13.384 -8.203 -21.957 1.00 46.44 87 ALA A N 1
ATOM 657 C CA . ALA A 1 87 ? 13.322 -8.034 -23.418 1.00 46.44 87 ALA A CA 1
ATOM 658 C C . ALA A 1 87 ? 14.528 -7.292 -24.018 1.00 46.44 87 ALA A C 1
ATOM 660 O O . ALA A 1 87 ? 15.215 -7.887 -24.878 1.00 46.44 87 ALA A O 1
#